Protein AF-A0A8I3ZZ01-F1 (afdb_monomer)

Nearest PDB structures (foldseek):
  4m4p-assembly1_A  TM=9.374E-01  e=3.104E-09  Homo sapiens
  4m4r-assembly3_E  TM=8.886E-01  e=4.569E-09  Homo sapiens
  2djs-assembly1_A  TM=8.851E-01  e=3.104E-09  Homo sapiens
  1x5l-assembly1_A  TM=9.075E-01  e=1.235E-08  Homo sapiens
  7s7k-assembly1_A  TM=9.360E-01  e=1.484E-07  Mus musculus

Organism: Callithrix jacchus (NCBI:txid9483)

InterPro domains:
  IPR003961 Fibronectin type III [PF00041] (7-81)
  IPR003961 Fibronectin type III [PS50853] (1-88)
  IPR003961 Fibronectin type III [SM00060] (2-75)
  IPR003961 Fibronectin type III [cd00063] (8-85)
  IPR013783 Immunoglobulin-like fold [G3DSA:2.60.40.10] (3-86)
  IPR036116 Fibronectin type III superfamily [SSF49265] (7-88)
  IPR050449 Ephrin receptor tyrosine kinases [PTHR46877] (3-144)

Radius of gyration: 40.77 Å; Cα contacts (8 Å, |Δi|>4): 196; chains: 1; bounding box: 45×51×131 Å

pLDDT: mean 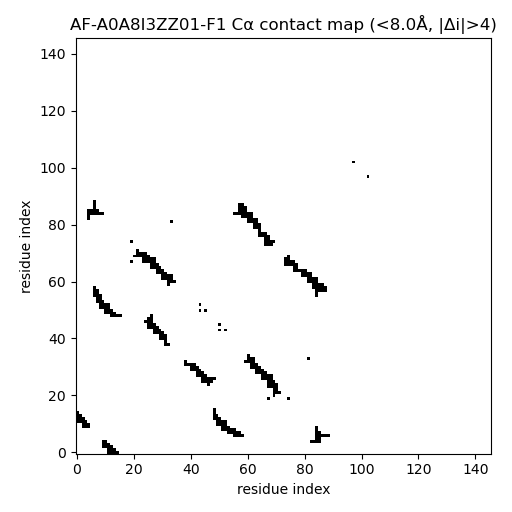82.65, std 16.92, range [45.66, 98.0]

Foldseek 3Di:
DDWDAAQFKIKDADDDDPCLVADFQKKKKWKAFPPDPPGDIDIDMDRHRIDMGGRHHGQTKMWIWMWTQHPVGIDDIDPIDIDHHHHDPDPPPVPPDPDVVVVVVVVVVVVVVVVVCVVVVVVVVVVPVPDDDDDDDDDDDDDDDD

Sequence (146 aa):
MKERVLQRSVELSWQEPEHPNGVITEYEIKYYEKDQRERTYSTVKTKSTSASINNLKPGTVYVFQIRAFTAAGYGNYSPRLDVATLEEATATAVSSEQNPVIIIAVVAVAGTIILVFMVFGFIIGRRHCGYSKADQEGDEELYFHL

Mean predicted aligned error: 15.88 Å

Structure (mmCIF, N/CA/C/O backbone):
data_AF-A0A8I3ZZ01-F1
#
_entry.id   AF-A0A8I3ZZ01-F1
#
loop_
_atom_site.group_PDB
_atom_site.id
_atom_site.type_symbol
_atom_site.label_atom_id
_atom_site.label_alt_id
_atom_site.label_comp_id
_atom_site.label_asym_id
_atom_site.label_entity_id
_atom_site.label_seq_id
_atom_site.pdbx_PDB_ins_code
_atom_site.Cartn_x
_atom_site.Cartn_y
_atom_site.Cartn_z
_atom_site.occupancy
_atom_site.B_iso_or_equiv
_atom_site.auth_seq_id
_atom_site.auth_comp_id
_atom_site.auth_asym_id
_atom_site.auth_atom_id
_atom_site.pdbx_PDB_model_num
ATOM 1 N N . MET A 1 1 ? 0.161 -10.627 -5.768 1.00 83.75 1 MET A N 1
ATOM 2 C CA . MET A 1 1 ? 0.214 -9.481 -4.830 1.00 83.75 1 MET A CA 1
ATOM 3 C C . MET A 1 1 ? -0.079 -10.013 -3.435 1.00 83.75 1 MET A C 1
ATOM 5 O O . MET A 1 1 ? -0.739 -11.043 -3.354 1.00 83.75 1 MET A O 1
ATOM 9 N N . LYS A 1 2 ? 0.460 -9.396 -2.382 1.00 91.00 2 LYS A N 1
ATOM 10 C CA . LYS A 1 2 ? 0.109 -9.694 -0.988 1.00 91.00 2 LYS A CA 1
ATOM 11 C C . LYS A 1 2 ? 0.017 -8.396 -0.198 1.00 91.00 2 LYS A C 1
ATOM 13 O O . LYS A 1 2 ? 0.879 -7.525 -0.344 1.00 91.00 2 LYS A O 1
ATOM 18 N N . GLU A 1 3 ? -0.967 -8.329 0.676 1.00 93.25 3 GLU A N 1
ATOM 19 C CA . GLU A 1 3 ? -1.280 -7.188 1.518 1.00 93.25 3 GLU A CA 1
ATOM 20 C C . GLU A 1 3 ? -1.333 -7.593 2.996 1.00 93.25 3 GLU A C 1
ATOM 22 O O . GLU A 1 3 ? -1.776 -8.686 3.346 1.00 93.25 3 GLU A O 1
ATOM 27 N N . ARG A 1 4 ? -0.877 -6.700 3.877 1.00 96.69 4 ARG A N 1
ATOM 28 C CA . ARG A 1 4 ? -1.095 -6.787 5.323 1.00 96.69 4 ARG A CA 1
ATOM 29 C C . ARG A 1 4 ? -1.827 -5.529 5.767 1.00 96.69 4 ARG A C 1
ATOM 31 O O . ARG A 1 4 ? -1.331 -4.412 5.627 1.00 96.69 4 ARG A O 1
ATOM 38 N N . VAL A 1 5 ? -3.036 -5.739 6.269 1.00 96.50 5 VAL A N 1
ATOM 39 C CA . VAL A 1 5 ? -3.991 -4.686 6.615 1.00 96.50 5 VAL A CA 1
ATOM 40 C C . VAL A 1 5 ? -3.873 -4.342 8.094 1.00 96.50 5 VAL A C 1
ATOM 42 O O . VAL A 1 5 ? -3.832 -5.229 8.946 1.00 96.50 5 VAL A O 1
ATOM 45 N N . LEU A 1 6 ? -3.841 -3.048 8.396 1.00 95.88 6 LEU A N 1
ATOM 46 C CA . LEU A 1 6 ? -3.896 -2.491 9.742 1.00 95.88 6 LEU A CA 1
ATOM 47 C C . LEU A 1 6 ? -5.031 -1.452 9.815 1.00 95.88 6 LEU A C 1
ATOM 49 O O . LEU A 1 6 ? -5.686 -1.133 8.823 1.00 95.88 6 LEU A O 1
ATOM 53 N N . GLN A 1 7 ? -5.280 -0.917 11.009 1.00 95.19 7 GLN A N 1
ATOM 54 C CA . GLN A 1 7 ? -6.339 0.069 11.259 1.00 95.19 7 GLN A CA 1
ATOM 55 C C . GLN A 1 7 ? -6.130 1.390 10.500 1.00 95.19 7 GLN A C 1
ATOM 57 O O . GLN A 1 7 ? -7.084 2.003 10.041 1.00 95.19 7 GLN A O 1
ATOM 62 N N . ARG A 1 8 ? -4.879 1.852 10.369 1.00 96.38 8 ARG A N 1
ATOM 63 C CA . ARG A 1 8 ? -4.547 3.153 9.747 1.00 96.38 8 ARG A CA 1
ATOM 64 C C . ARG A 1 8 ? -3.459 3.053 8.678 1.00 96.38 8 ARG A C 1
ATOM 66 O O . ARG A 1 8 ? -2.898 4.068 8.260 1.00 96.38 8 ARG A O 1
ATOM 73 N N . SER A 1 9 ? -3.145 1.837 8.243 1.00 97.06 9 SER A N 1
ATOM 74 C CA . SER A 1 9 ? -2.129 1.579 7.229 1.00 97.06 9 SER A CA 1
ATOM 75 C C . SER A 1 9 ? -2.354 0.255 6.502 1.00 97.06 9 SER A C 1
ATOM 77 O O . SER A 1 9 ? -3.032 -0.645 6.997 1.00 97.06 9 SER A O 1
ATOM 79 N N . VAL A 1 10 ? -1.788 0.148 5.302 1.00 98.00 10 VAL A N 1
ATOM 80 C CA . VAL A 1 10 ? -1.742 -1.080 4.506 1.00 98.00 10 VAL A CA 1
ATOM 81 C C . VAL A 1 10 ? -0.318 -1.257 3.992 1.00 98.00 10 VAL A C 1
ATOM 83 O O . VAL A 1 10 ? 0.245 -0.372 3.345 1.00 98.00 10 VAL A O 1
ATOM 86 N N . GLU A 1 11 ? 0.269 -2.410 4.279 1.00 97.88 11 GLU A N 1
ATOM 87 C CA . GLU A 1 11 ? 1.544 -2.845 3.717 1.00 97.88 11 GLU A CA 1
ATOM 88 C C . GLU A 1 11 ? 1.266 -3.661 2.454 1.00 97.88 11 GLU A C 1
ATOM 90 O O . GLU A 1 11 ? 0.528 -4.643 2.495 1.00 97.88 11 GLU A O 1
ATOM 95 N N . LEU A 1 12 ? 1.847 -3.258 1.327 1.00 97.50 12 LEU A N 1
ATOM 96 C CA . LEU A 1 12 ? 1.698 -3.919 0.035 1.00 97.50 12 LEU A CA 1
ATOM 97 C C . LEU A 1 12 ? 3.025 -4.527 -0.408 1.00 97.50 12 LEU A C 1
ATOM 99 O O . LEU A 1 12 ? 4.080 -3.911 -0.261 1.00 97.50 12 LEU A O 1
ATOM 103 N N . SER A 1 13 ? 2.952 -5.703 -1.027 1.00 97.12 13 SER A N 1
ATOM 104 C CA . SER A 1 13 ? 4.061 -6.335 -1.741 1.00 97.12 13 SER A CA 1
ATOM 105 C C . SER A 1 13 ? 3.583 -6.967 -3.049 1.00 97.12 13 SER A C 1
ATOM 107 O O . SER A 1 13 ? 2.496 -7.550 -3.142 1.00 97.12 13 SER A O 1
ATOM 109 N N . TRP A 1 14 ? 4.386 -6.829 -4.096 1.00 95.69 14 TRP A N 1
ATOM 110 C CA . TRP A 1 14 ? 4.075 -7.306 -5.441 1.00 95.69 14 TRP A CA 1
ATOM 111 C C . TRP A 1 14 ? 5.280 -8.015 -6.060 1.00 95.69 14 TRP A C 1
ATOM 113 O O . TRP A 1 14 ? 6.363 -8.066 -5.486 1.00 95.69 14 TRP A O 1
ATOM 123 N N . GLN A 1 15 ? 5.060 -8.626 -7.219 1.00 93.88 15 GLN A N 1
ATOM 124 C CA . GLN A 1 15 ? 6.132 -9.159 -8.053 1.00 93.88 15 GLN A CA 1
ATOM 125 C C . GLN A 1 15 ? 6.399 -8.172 -9.187 1.00 93.88 15 GLN A C 1
ATOM 127 O O . GLN A 1 15 ? 5.520 -7.388 -9.557 1.00 93.88 15 GLN A O 1
ATOM 132 N N . GLU A 1 16 ? 7.618 -8.203 -9.712 1.00 91.75 16 GLU A N 1
ATOM 133 C CA . GLU A 1 16 ? 7.973 -7.460 -10.916 1.00 91.75 16 GLU A CA 1
ATOM 134 C C . GLU A 1 16 ? 7.126 -7.954 -12.110 1.00 91.75 16 GLU A C 1
ATOM 136 O O . GLU A 1 16 ? 6.837 -9.153 -12.178 1.00 91.75 16 GLU A O 1
ATOM 141 N N . PRO A 1 17 ? 6.680 -7.078 -13.033 1.00 87.81 17 PRO A N 1
ATOM 142 C CA . PRO A 1 17 ? 5.973 -7.515 -14.233 1.00 87.81 17 PRO A CA 1
ATOM 143 C C . PRO A 1 17 ? 6.849 -8.442 -15.081 1.00 87.81 17 PRO A C 1
ATOM 145 O O . PRO A 1 17 ? 8.006 -8.125 -15.332 1.00 87.81 17 PRO A O 1
ATOM 148 N N . GLU A 1 18 ? 6.281 -9.533 -15.601 1.00 84.69 18 GLU A N 1
ATOM 149 C CA . GLU A 1 18 ? 6.997 -10.481 -16.479 1.00 84.69 18 GLU A CA 1
ATOM 150 C C . GLU A 1 18 ? 7.568 -9.817 -17.743 1.00 84.69 18 GLU A C 1
ATOM 152 O O . GLU A 1 18 ? 8.595 -10.232 -18.270 1.00 84.69 18 GLU A O 1
ATOM 157 N N . HIS A 1 19 ? 6.894 -8.766 -18.220 1.00 84.81 19 HIS A N 1
ATOM 158 C CA . HIS A 1 19 ? 7.242 -8.015 -19.421 1.00 84.81 19 HIS A CA 1
ATOM 159 C C . HIS A 1 19 ? 7.404 -6.526 -19.061 1.00 84.81 19 HIS A C 1
ATOM 161 O O . HIS A 1 19 ? 6.500 -5.725 -19.314 1.00 84.81 19 HIS A O 1
ATOM 167 N N . PRO A 1 20 ? 8.528 -6.128 -18.433 1.00 78.69 20 PRO A N 1
ATOM 168 C CA . PRO A 1 20 ? 8.722 -4.764 -17.942 1.00 78.69 20 PRO A CA 1
ATOM 169 C C . PRO A 1 20 ? 9.010 -3.748 -19.062 1.00 78.69 20 PRO A C 1
ATOM 171 O O . PRO A 1 20 ? 9.015 -2.547 -18.807 1.00 78.69 20 PRO A O 1
ATOM 174 N N . ASN A 1 21 ? 9.233 -4.208 -20.304 1.00 86.00 21 ASN A N 1
ATOM 175 C CA . ASN A 1 21 ? 9.531 -3.394 -21.496 1.00 86.00 21 ASN A CA 1
ATOM 176 C C . ASN A 1 21 ? 10.727 -2.428 -21.332 1.00 86.00 21 ASN A C 1
ATOM 178 O O . ASN A 1 21 ? 10.834 -1.421 -22.029 1.00 86.00 21 ASN A O 1
ATOM 182 N N . GLY A 1 22 ? 11.640 -2.748 -20.415 1.00 89.50 22 GLY A N 1
ATOM 183 C CA . GLY A 1 22 ? 12.804 -1.947 -20.054 1.00 89.50 22 GLY A CA 1
ATOM 184 C C . GLY A 1 22 ? 13.274 -2.284 -18.640 1.00 89.50 22 GLY A C 1
ATOM 185 O O . GLY A 1 22 ? 12.702 -3.146 -17.978 1.00 89.50 22 GLY A O 1
ATOM 186 N N . VAL A 1 23 ? 14.310 -1.592 -18.165 1.00 93.50 23 VAL A N 1
ATOM 187 C CA . VAL A 1 23 ? 14.736 -1.671 -16.759 1.00 93.50 23 VAL A CA 1
ATOM 188 C C . VAL A 1 23 ? 13.811 -0.798 -15.912 1.00 93.50 23 VAL A C 1
ATOM 190 O O . VAL A 1 23 ? 13.647 0.391 -16.204 1.00 93.50 23 VAL A O 1
ATOM 193 N N . ILE A 1 24 ? 13.218 -1.376 -14.866 1.00 95.38 24 ILE A N 1
ATOM 194 C CA . ILE A 1 24 ? 12.382 -0.644 -13.910 1.00 95.38 24 ILE A CA 1
ATOM 195 C C . ILE A 1 24 ? 13.277 0.136 -12.947 1.00 95.38 24 ILE A C 1
ATOM 197 O O . ILE A 1 24 ? 14.228 -0.398 -12.382 1.00 95.38 24 ILE A O 1
ATOM 201 N N . THR A 1 25 ? 12.969 1.418 -12.763 1.00 95.56 25 THR A N 1
ATOM 202 C CA . THR A 1 25 ? 13.732 2.331 -11.896 1.00 95.56 25 THR A CA 1
ATOM 203 C C . THR A 1 25 ? 12.924 2.845 -10.703 1.00 95.56 25 THR A C 1
ATOM 205 O O . THR A 1 25 ? 13.516 3.300 -9.721 1.00 95.56 25 THR A O 1
ATOM 208 N N . GLU A 1 26 ? 11.592 2.760 -10.768 1.00 96.75 26 GLU A N 1
ATOM 209 C CA . GLU A 1 26 ? 10.656 3.154 -9.712 1.00 96.75 26 GLU A CA 1
ATOM 210 C C . GLU A 1 26 ? 9.292 2.457 -9.902 1.00 96.75 26 GLU A C 1
ATOM 212 O O . GLU A 1 26 ? 8.906 2.103 -11.015 1.00 96.75 26 GLU A O 1
ATOM 217 N N . TYR A 1 27 ? 8.539 2.298 -8.816 1.00 97.38 27 TYR A N 1
ATOM 218 C CA . TYR A 1 27 ? 7.122 1.950 -8.791 1.00 97.38 27 TYR A CA 1
ATOM 219 C C . TYR A 1 27 ? 6.309 3.107 -8.200 1.00 97.38 27 TYR A C 1
ATOM 221 O O . TYR A 1 27 ? 6.698 3.698 -7.190 1.00 97.38 27 TYR A O 1
ATOM 229 N N . GLU A 1 28 ? 5.144 3.385 -8.784 1.00 97.69 28 GLU A N 1
ATOM 230 C CA . GLU A 1 28 ? 4.152 4.318 -8.246 1.00 97.69 28 GLU A CA 1
ATOM 231 C C . GLU A 1 28 ? 2.885 3.557 -7.835 1.00 97.69 28 GLU A C 1
ATOM 233 O O . GLU A 1 28 ? 2.284 2.844 -8.641 1.00 97.69 28 GLU A O 1
ATOM 238 N N . ILE A 1 29 ? 2.464 3.747 -6.585 1.00 97.88 29 ILE A N 1
ATOM 239 C CA . ILE A 1 29 ? 1.218 3.243 -6.012 1.00 97.88 29 ILE A CA 1
ATOM 240 C C . ILE A 1 29 ? 0.233 4.406 -5.951 1.00 97.88 29 ILE A C 1
ATOM 242 O O . ILE A 1 29 ? 0.406 5.326 -5.152 1.00 97.88 29 ILE A O 1
ATOM 246 N N . LYS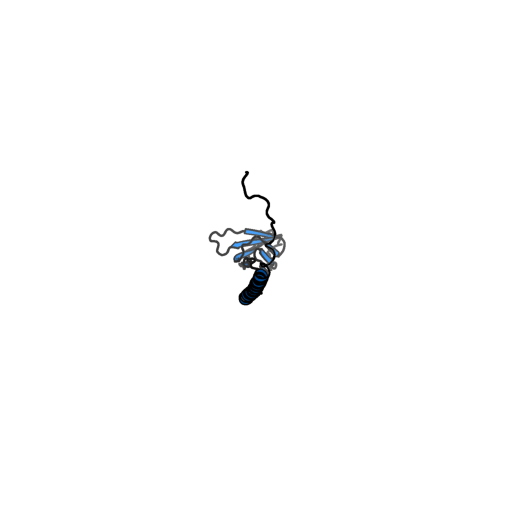 A 1 30 ? -0.817 4.352 -6.766 1.00 97.00 30 LYS A N 1
ATOM 247 C CA . LYS A 1 30 ? -1.974 5.248 -6.706 1.00 97.00 30 LYS A CA 1
ATOM 248 C C . LYS A 1 30 ? -3.029 4.653 -5.775 1.00 97.00 30 LYS A C 1
ATOM 250 O O . LYS A 1 30 ? -3.366 3.479 -5.925 1.00 97.00 30 LYS A O 1
ATOM 255 N N . TYR A 1 31 ? -3.584 5.457 -4.871 1.00 96.62 31 TYR A N 1
ATOM 256 C CA . TYR A 1 31 ? -4.669 5.029 -3.985 1.00 96.62 31 TYR A CA 1
ATOM 257 C C . TYR A 1 31 ? -5.714 6.121 -3.721 1.00 96.62 31 TYR A C 1
ATOM 259 O O . TYR A 1 31 ? -5.412 7.310 -3.815 1.00 96.62 31 TYR A O 1
ATOM 267 N N . TYR A 1 32 ? -6.956 5.715 -3.447 1.00 95.62 32 TYR A N 1
ATOM 268 C CA . TYR A 1 32 ? -8.093 6.600 -3.146 1.00 95.62 32 TYR A CA 1
ATOM 269 C C . TYR A 1 32 ? -9.200 5.849 -2.388 1.00 95.62 32 TYR A C 1
ATOM 271 O O . TYR A 1 32 ? -9.253 4.620 -2.429 1.00 95.62 32 TYR A O 1
ATOM 279 N N . GLU A 1 33 ? -10.084 6.576 -1.704 1.00 95.75 33 GLU A N 1
ATOM 280 C CA . GLU A 1 33 ? -11.257 6.011 -1.017 1.00 95.75 33 GLU A CA 1
ATOM 281 C C . GLU A 1 33 ? -12.328 5.599 -2.036 1.00 95.75 33 GLU A C 1
ATOM 283 O O . GLU A 1 33 ? -12.681 6.374 -2.927 1.00 95.75 33 GLU A O 1
ATOM 288 N N . LYS A 1 34 ? -12.850 4.373 -1.924 1.00 93.6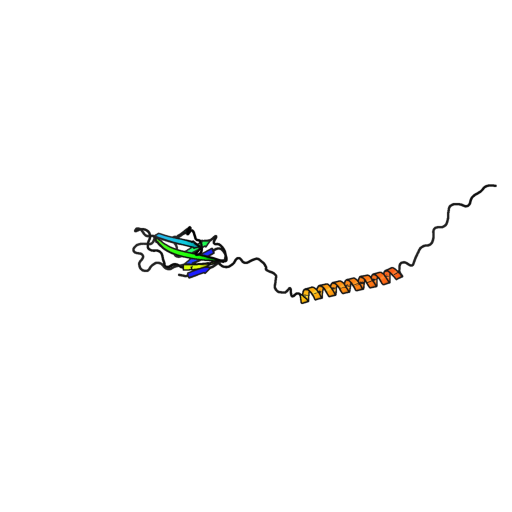9 34 LYS A N 1
ATOM 289 C CA . LYS A 1 34 ? -13.757 3.774 -2.918 1.00 93.69 34 LYS A CA 1
ATOM 290 C C . LYS A 1 34 ? -15.072 4.542 -3.070 1.00 93.69 34 LYS A C 1
ATOM 292 O O . LYS A 1 34 ? -15.530 4.747 -4.194 1.00 93.69 34 LYS A O 1
ATOM 297 N N . ASP A 1 35 ? -15.635 4.989 -1.950 1.00 89.00 35 ASP A N 1
ATOM 298 C CA . ASP A 1 35 ? -16.954 5.630 -1.880 1.00 89.00 35 ASP A CA 1
ATOM 299 C C . ASP A 1 35 ? -16.891 7.168 -1.958 1.00 89.00 35 ASP A C 1
ATOM 301 O O . ASP A 1 35 ? -17.915 7.857 -1.907 1.00 89.00 35 ASP A O 1
ATOM 305 N N . GLN A 1 36 ? -15.693 7.740 -2.122 1.00 86.12 36 GL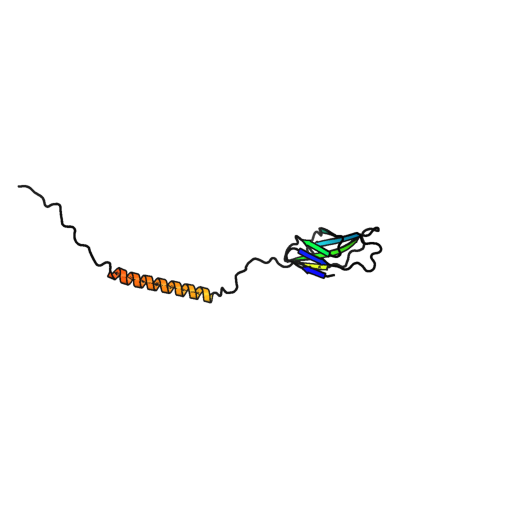N A N 1
ATOM 306 C CA . GLN A 1 36 ? -15.514 9.183 -2.233 1.00 86.12 36 GLN A CA 1
ATOM 307 C C . GLN A 1 36 ? -15.984 9.679 -3.611 1.00 86.12 36 GLN A C 1
ATOM 309 O O . GLN A 1 36 ? -15.412 9.345 -4.652 1.00 86.12 36 GLN A O 1
ATOM 314 N N . ARG A 1 37 ? -17.041 10.506 -3.619 1.0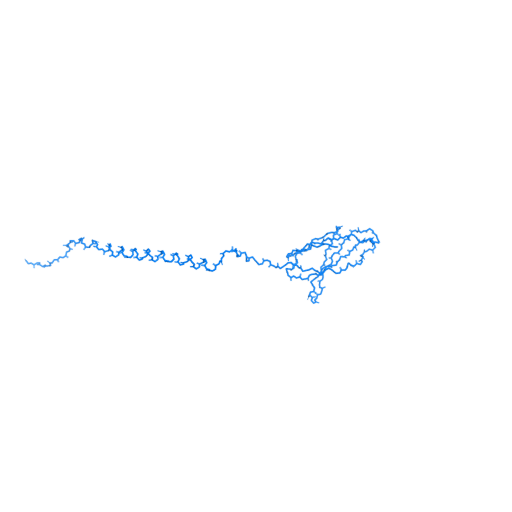0 71.69 37 ARG A N 1
ATOM 315 C CA . ARG A 1 37 ? -17.635 11.076 -4.848 1.00 71.69 37 ARG A CA 1
ATOM 316 C C . ARG A 1 37 ? -16.622 11.858 -5.687 1.00 71.69 37 ARG A C 1
ATOM 318 O O . ARG A 1 37 ? -16.629 11.756 -6.911 1.00 71.69 37 ARG A O 1
ATOM 325 N N . GLU A 1 38 ? -15.756 12.615 -5.025 1.00 76.50 38 GLU A N 1
ATOM 326 C CA . GLU A 1 38 ? -14.647 13.339 -5.636 1.00 76.50 38 GLU A CA 1
ATOM 327 C C . GLU A 1 38 ? -13.373 12.498 -5.491 1.00 76.50 38 GLU A C 1
ATOM 329 O O . GLU A 1 38 ? -12.815 12.388 -4.401 1.00 76.50 38 GLU A O 1
ATOM 334 N N . ARG A 1 39 ? -12.934 11.846 -6.578 1.00 72.62 39 ARG A N 1
ATOM 335 C CA . ARG A 1 39 ? -11.791 10.910 -6.563 1.00 72.62 39 ARG A CA 1
ATOM 336 C C . ARG A 1 39 ? -10.444 11.631 -6.549 1.00 72.62 39 ARG A C 1
ATOM 338 O O . ARG A 1 39 ? -9.633 11.476 -7.468 1.00 72.62 39 ARG A O 1
ATOM 345 N N . THR A 1 40 ? -10.197 12.385 -5.488 1.00 87.69 40 THR A N 1
ATOM 346 C CA . THR A 1 40 ? -8.854 12.837 -5.133 1.00 87.69 40 THR A CA 1
ATOM 347 C C . THR A 1 40 ? -8.017 11.606 -4.811 1.00 87.69 40 THR A C 1
ATOM 349 O O . THR A 1 40 ? -8.345 10.833 -3.914 1.00 87.69 40 THR A O 1
ATOM 352 N N . TYR A 1 41 ? -6.957 11.388 -5.584 1.00 92.44 41 TYR A N 1
ATOM 353 C CA . TYR A 1 41 ? -6.053 10.263 -5.391 1.00 92.44 41 TYR A CA 1
ATOM 354 C C . TYR A 1 41 ? -4.725 10.731 -4.812 1.00 92.44 41 TYR A C 1
ATOM 35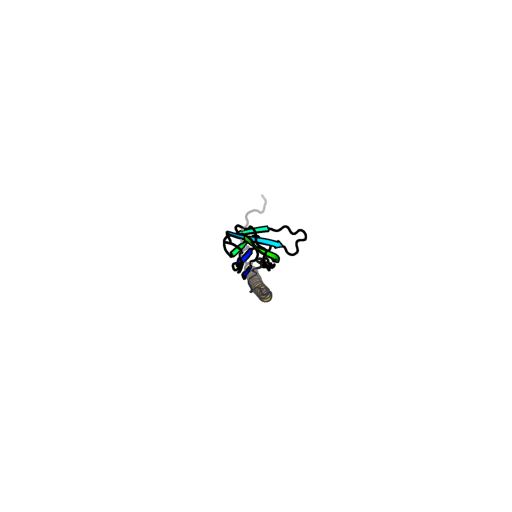6 O O . TYR A 1 41 ? -4.228 11.809 -5.136 1.00 92.44 41 TYR A O 1
ATOM 364 N N . SER A 1 42 ? -4.127 9.863 -4.011 1.00 95.69 42 SER A N 1
ATOM 365 C CA . SER A 1 42 ? -2.786 10.019 -3.466 1.00 95.69 42 SER A CA 1
ATOM 366 C C . SER A 1 42 ? -1.824 9.062 -4.168 1.00 95.69 42 SER A C 1
ATOM 368 O O . SER A 1 42 ? -2.234 8.036 -4.719 1.00 95.69 42 SER A O 1
ATOM 370 N N . THR A 1 43 ? -0.531 9.389 -4.155 1.00 96.75 43 THR A N 1
ATOM 371 C CA . THR A 1 43 ? 0.524 8.566 -4.769 1.00 96.75 43 THR A CA 1
ATOM 372 C C . THR A 1 43 ? 1.696 8.350 -3.821 1.00 96.75 43 THR A C 1
ATOM 374 O O . THR A 1 43 ? 2.202 9.313 -3.249 1.00 96.75 43 THR A O 1
ATOM 377 N N . VAL A 1 44 ? 2.175 7.111 -3.715 1.00 97.69 44 VAL A N 1
ATOM 378 C CA . VAL A 1 44 ? 3.451 6.755 -3.069 1.00 97.69 44 VAL A CA 1
ATOM 379 C C . VAL A 1 44 ? 4.415 6.248 -4.137 1.00 97.69 44 VAL A C 1
ATOM 381 O O . VAL A 1 44 ? 4.011 5.502 -5.025 1.00 97.69 44 VAL A O 1
ATOM 384 N N . LYS A 1 45 ? 5.688 6.640 -4.050 1.00 97.50 45 LYS A N 1
ATOM 385 C CA . LYS A 1 45 ? 6.769 6.182 -4.933 1.00 97.50 45 LYS A CA 1
ATOM 386 C C . LYS A 1 45 ? 7.773 5.349 -4.143 1.00 97.50 45 LYS A C 1
ATOM 388 O O . LYS A 1 45 ? 8.063 5.667 -2.992 1.00 97.50 45 LYS A O 1
ATOM 393 N N . THR A 1 46 ? 8.294 4.286 -4.744 1.00 97.81 46 THR A N 1
ATOM 394 C CA . THR A 1 46 ? 9.296 3.400 -4.129 1.00 97.81 46 THR A CA 1
ATOM 395 C C . THR A 1 46 ? 10.154 2.733 -5.200 1.00 97.81 46 THR A C 1
ATOM 397 O O . THR A 1 46 ? 9.705 2.538 -6.324 1.00 97.81 46 THR A O 1
ATOM 400 N N . LYS A 1 47 ? 11.388 2.351 -4.862 1.00 96.56 47 LYS A N 1
ATOM 401 C CA . LYS A 1 47 ? 12.241 1.519 -5.732 1.00 96.56 47 LYS A CA 1
ATOM 402 C C . LYS A 1 47 ? 12.118 0.022 -5.430 1.00 96.56 47 LYS A C 1
ATOM 404 O O . LYS A 1 47 ? 12.570 -0.797 -6.220 1.00 96.56 47 LYS A O 1
ATOM 409 N N . SER A 1 48 ? 11.504 -0.328 -4.303 1.00 96.69 48 SER A N 1
ATOM 410 C CA . SER A 1 48 ? 11.288 -1.711 -3.874 1.00 96.69 48 SER A CA 1
ATOM 411 C C . SER A 1 48 ? 9.960 -2.249 -4.403 1.00 96.69 48 SER A C 1
ATOM 413 O O . SER A 1 48 ? 9.018 -1.492 -4.617 1.00 96.69 48 SER A O 1
ATOM 415 N N . THR A 1 49 ? 9.822 -3.571 -4.488 1.00 96.62 49 THR A N 1
ATOM 416 C CA . THR A 1 49 ? 8.547 -4.263 -4.767 1.00 96.62 49 THR A CA 1
ATOM 417 C C . THR A 1 49 ? 7.609 -4.331 -3.546 1.00 96.62 49 THR A C 1
ATOM 419 O O . THR A 1 49 ? 6.785 -5.239 -3.410 1.00 96.62 49 THR A O 1
ATOM 422 N N . SER A 1 50 ? 7.742 -3.365 -2.634 1.00 97.19 50 SER A N 1
ATOM 423 C CA . SER A 1 50 ? 6.955 -3.235 -1.410 1.00 97.19 50 SER A CA 1
ATOM 424 C C . SER A 1 50 ? 6.824 -1.776 -0.968 1.00 97.19 50 SER A C 1
ATOM 426 O O . SER A 1 50 ? 7.752 -0.980 -1.149 1.00 97.19 50 SER A O 1
ATOM 428 N N . ALA A 1 51 ? 5.704 -1.436 -0.330 1.00 97.44 51 ALA A N 1
ATOM 429 C CA . ALA A 1 51 ? 5.444 -0.120 0.255 1.00 97.44 51 ALA A CA 1
ATOM 430 C C . ALA A 1 51 ? 4.521 -0.221 1.481 1.00 97.44 51 ALA A C 1
ATOM 432 O O . ALA A 1 51 ? 3.658 -1.092 1.539 1.00 97.44 51 ALA A O 1
ATOM 433 N N . SER A 1 52 ? 4.666 0.707 2.429 1.00 97.56 52 SER A N 1
ATOM 434 C CA . SER A 1 52 ? 3.728 0.903 3.541 1.00 97.56 52 SER A CA 1
ATOM 435 C C . SER A 1 52 ? 2.972 2.211 3.320 1.00 97.56 52 SER A C 1
ATOM 437 O O . SER A 1 52 ? 3.578 3.284 3.271 1.00 97.56 52 SER A O 1
ATOM 439 N N . ILE A 1 53 ? 1.654 2.124 3.141 1.00 97.88 53 ILE A N 1
ATOM 440 C CA . ILE A 1 53 ? 0.772 3.274 2.961 1.00 97.88 53 ILE A CA 1
ATOM 441 C C . ILE A 1 53 ? 0.146 3.562 4.321 1.00 97.88 53 ILE A C 1
ATOM 443 O O . ILE A 1 53 ? -0.540 2.710 4.876 1.00 97.88 53 ILE A O 1
ATOM 447 N N . ASN A 1 54 ? 0.410 4.748 4.863 1.00 96.88 54 ASN A N 1
ATOM 448 C CA . ASN A 1 54 ? 0.045 5.140 6.223 1.00 96.88 54 ASN A CA 1
ATOM 449 C C . ASN A 1 54 ? -1.002 6.261 6.225 1.00 96.88 54 ASN A C 1
ATOM 451 O O . ASN A 1 54 ? -1.342 6.808 5.177 1.00 96.88 54 ASN A O 1
ATOM 455 N N . ASN A 1 55 ? -1.488 6.610 7.416 1.00 95.69 55 ASN A N 1
ATOM 456 C CA . ASN A 1 55 ? -2.466 7.674 7.667 1.00 95.69 55 ASN A CA 1
ATOM 457 C C . ASN A 1 55 ? -3.823 7.452 6.968 1.00 95.69 55 ASN A C 1
ATOM 459 O O . ASN A 1 55 ? -4.551 8.404 6.692 1.00 95.69 55 ASN A O 1
ATOM 463 N N . LEU A 1 56 ? -4.178 6.190 6.722 1.00 95.88 56 LEU A N 1
ATOM 464 C CA . LEU A 1 56 ? -5.490 5.799 6.218 1.00 95.88 56 LEU A CA 1
ATOM 465 C C . LEU A 1 56 ? -6.557 5.956 7.314 1.00 95.88 56 LEU A C 1
ATOM 467 O O . LEU A 1 56 ? -6.259 5.914 8.516 1.00 95.88 56 LEU A O 1
ATOM 471 N N . LYS A 1 57 ? -7.815 6.130 6.904 1.00 95.12 57 LYS A N 1
ATOM 472 C CA . LYS A 1 57 ? -8.966 6.072 7.812 1.00 95.12 57 LYS A CA 1
ATOM 473 C C . LYS A 1 57 ? -9.236 4.613 8.220 1.00 95.12 57 LYS A C 1
ATOM 475 O O . LYS A 1 57 ? -9.135 3.749 7.349 1.00 95.12 57 LYS A O 1
ATOM 480 N N . PRO A 1 58 ? -9.599 4.329 9.483 1.00 96.06 58 PRO A N 1
ATOM 481 C CA . PRO A 1 58 ? -10.152 3.035 9.898 1.00 96.06 58 PRO A CA 1
ATOM 482 C C . PRO A 1 58 ? -11.470 2.713 9.187 1.00 96.06 58 PRO A C 1
ATOM 484 O O . PRO A 1 58 ? -12.135 3.628 8.695 1.00 96.06 58 PRO A O 1
ATOM 487 N N . GLY A 1 59 ? -11.836 1.429 9.127 1.00 94.94 59 GLY 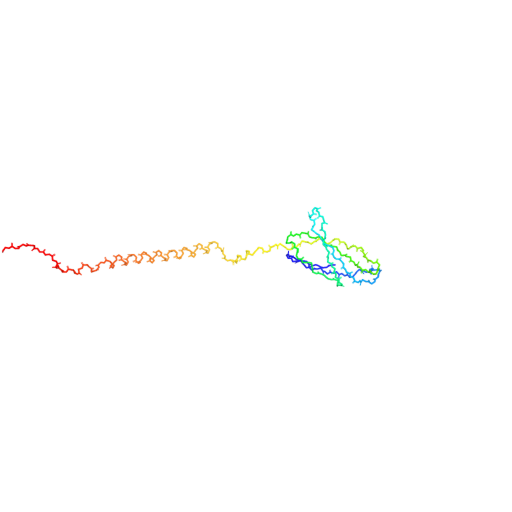A N 1
ATOM 488 C CA . GLY A 1 59 ? -13.135 0.963 8.611 1.00 94.94 59 GLY A CA 1
ATOM 489 C C . GLY A 1 59 ? -13.477 1.428 7.188 1.00 94.94 59 GLY A C 1
ATOM 490 O O . GLY A 1 59 ? -14.643 1.580 6.834 1.00 94.94 59 GLY A O 1
ATOM 491 N N . THR A 1 60 ? -12.467 1.741 6.370 1.00 95.56 60 THR A N 1
ATOM 492 C CA . THR A 1 60 ? -12.635 2.448 5.092 1.00 95.56 60 THR A CA 1
ATOM 493 C C . THR A 1 60 ? -12.071 1.619 3.945 1.00 95.56 60 THR A C 1
ATOM 495 O O . THR A 1 60 ? -10.943 1.126 4.010 1.00 95.56 60 THR A O 1
ATOM 498 N N . VAL A 1 61 ? -12.840 1.484 2.860 1.00 96.62 61 VAL A N 1
ATOM 499 C CA . VAL A 1 61 ? -12.394 0.770 1.657 1.00 96.62 61 VAL A CA 1
ATOM 500 C C . VAL A 1 61 ? -11.563 1.695 0.770 1.00 96.62 61 VAL A C 1
ATOM 502 O O . VAL A 1 61 ? -12.060 2.686 0.234 1.00 96.62 61 VAL A O 1
ATOM 505 N N . TYR A 1 62 ? -10.299 1.336 0.573 1.00 96.56 62 TYR A N 1
ATOM 506 C CA . TYR A 1 62 ? -9.372 1.990 -0.342 1.00 96.56 62 TYR A CA 1
ATOM 507 C C . TYR A 1 62 ? -9.158 1.140 -1.595 1.00 96.56 62 TYR A C 1
ATOM 509 O O . TYR A 1 62 ? -9.110 -0.086 -1.532 1.00 96.56 62 TYR A O 1
ATOM 517 N N . VAL A 1 63 ? -8.989 1.799 -2.739 1.00 96.19 63 VAL A N 1
ATOM 518 C CA . VAL A 1 63 ? -8.615 1.171 -4.010 1.00 96.19 63 VAL A CA 1
ATOM 519 C C . VAL A 1 63 ? -7.153 1.479 -4.295 1.00 96.19 63 VAL A C 1
ATOM 521 O O . VAL A 1 63 ? -6.784 2.650 -4.365 1.00 96.19 63 VAL A O 1
ATOM 524 N N . PHE A 1 64 ? -6.337 0.452 -4.518 1.00 97.19 64 PHE A N 1
ATOM 525 C CA . PHE A 1 64 ? -4.917 0.559 -4.853 1.00 97.19 64 PHE A CA 1
ATOM 526 C C . PHE A 1 64 ? -4.652 0.121 -6.297 1.00 97.19 64 PHE A C 1
ATOM 528 O O . PHE A 1 64 ? -5.228 -0.853 -6.787 1.00 97.19 64 PHE A O 1
ATOM 535 N N . GLN A 1 65 ? -3.755 0.831 -6.983 1.00 96.44 65 GLN A N 1
ATOM 536 C CA . GLN A 1 65 ? -3.236 0.471 -8.303 1.00 96.44 65 GLN A CA 1
ATOM 537 C C . GLN A 1 65 ? -1.742 0.786 -8.381 1.00 96.44 65 GLN A C 1
ATOM 539 O O . GLN A 1 65 ? -1.320 1.869 -7.982 1.00 96.44 65 GLN A O 1
ATOM 544 N N . ILE A 1 66 ? -0.944 -0.132 -8.923 1.00 96.56 66 ILE A N 1
ATOM 545 C CA . ILE A 1 66 ? 0.519 -0.005 -8.996 1.00 96.56 66 ILE A CA 1
ATOM 546 C C . ILE A 1 66 ? 0.954 0.049 -10.457 1.00 96.56 66 ILE A C 1
ATOM 548 O O . ILE A 1 66 ? 0.446 -0.714 -11.273 1.00 96.56 66 ILE A O 1
ATOM 552 N N . ARG A 1 67 ? 1.899 0.925 -10.799 1.00 95.56 67 ARG A N 1
ATOM 553 C CA . ARG A 1 67 ? 2.568 0.936 -12.108 1.00 95.56 67 ARG A CA 1
ATOM 554 C C . ARG A 1 67 ? 4.079 1.021 -11.951 1.00 95.56 67 ARG A C 1
ATOM 556 O O . ARG A 1 67 ? 4.572 1.684 -11.041 1.00 95.56 67 ARG A O 1
ATOM 563 N N . ALA A 1 68 ? 4.801 0.367 -12.851 1.00 96.38 68 ALA A N 1
ATOM 564 C CA . ALA A 1 68 ? 6.246 0.513 -12.968 1.00 96.38 68 ALA A CA 1
ATOM 565 C C . ALA A 1 68 ? 6.606 1.758 -13.798 1.00 96.38 68 ALA A C 1
ATOM 567 O O . ALA A 1 68 ? 5.843 2.181 -14.671 1.00 96.38 68 ALA A O 1
ATOM 568 N N . PHE A 1 69 ? 7.782 2.320 -13.543 1.00 95.50 69 PHE A N 1
ATOM 569 C CA . PHE A 1 69 ? 8.404 3.384 -14.320 1.00 95.50 69 PHE A CA 1
ATOM 570 C C . PHE A 1 69 ? 9.756 2.898 -14.855 1.00 95.50 69 PHE A C 1
ATOM 572 O O . PHE A 1 69 ? 10.549 2.292 -14.132 1.00 95.50 69 PHE A O 1
ATOM 579 N N . THR A 1 70 ? 10.001 3.160 -16.135 1.00 94.94 70 THR A N 1
ATOM 580 C CA . THR A 1 70 ? 11.207 2.772 -16.879 1.00 94.94 70 THR A CA 1
ATOM 581 C C . THR A 1 70 ? 11.768 3.988 -17.621 1.00 94.94 70 THR A C 1
ATOM 583 O O . THR A 1 70 ? 11.174 5.066 -17.605 1.00 94.94 70 THR A O 1
ATOM 586 N N . ALA A 1 71 ? 12.873 3.821 -18.352 1.00 93.69 71 ALA A N 1
ATOM 587 C CA . ALA A 1 71 ? 13.377 4.855 -19.263 1.00 93.69 71 ALA A CA 1
ATOM 588 C C . ALA A 1 71 ? 12.368 5.269 -20.363 1.00 93.69 71 ALA A C 1
ATOM 590 O O . ALA A 1 71 ? 12.449 6.387 -20.864 1.00 93.69 71 ALA A O 1
ATOM 591 N N . ALA A 1 72 ? 11.401 4.409 -20.711 1.00 92.62 72 ALA A N 1
ATOM 592 C CA . ALA A 1 72 ? 10.310 4.728 -21.639 1.00 92.62 72 ALA A CA 1
ATOM 593 C C . ALA A 1 72 ? 9.124 5.459 -20.967 1.00 92.62 72 ALA A C 1
ATOM 595 O O . ALA A 1 72 ? 8.157 5.817 -21.636 1.00 92.62 72 ALA A O 1
ATOM 596 N N . GLY A 1 73 ? 9.185 5.685 -19.650 1.00 93.62 73 GLY A N 1
ATOM 597 C CA . GLY A 1 73 ? 8.133 6.312 -18.853 1.00 93.62 73 GLY A CA 1
ATOM 598 C C . GLY A 1 73 ? 7.322 5.316 -18.020 1.00 93.62 73 GLY A C 1
ATOM 599 O O . GLY A 1 73 ? 7.787 4.228 -17.671 1.00 93.62 73 GLY A O 1
ATOM 600 N N . TYR A 1 74 ? 6.10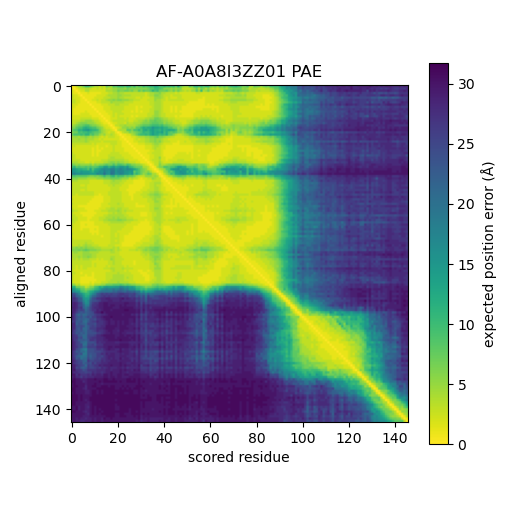1 5.716 -17.662 1.00 93.81 74 TYR A N 1
ATOM 601 C CA . TYR A 1 74 ? 5.181 4.896 -16.873 1.00 93.81 74 TYR A CA 1
ATOM 602 C C . TYR A 1 74 ? 4.535 3.793 -17.715 1.00 93.81 74 TYR A C 1
ATOM 604 O O . TYR A 1 74 ? 3.944 4.070 -18.757 1.00 93.81 74 TYR A O 1
ATOM 612 N N . GLY A 1 75 ? 4.561 2.565 -17.201 1.00 92.31 75 GLY A N 1
ATOM 613 C CA . GLY A 1 75 ? 3.743 1.470 -17.708 1.00 92.31 75 GLY A CA 1
ATOM 614 C C . GLY A 1 75 ? 2.268 1.589 -17.308 1.00 92.31 75 GLY A C 1
ATOM 615 O O . GLY A 1 75 ? 1.844 2.510 -16.601 1.00 92.31 75 GLY A O 1
ATOM 616 N N . ASN A 1 76 ? 1.483 0.603 -17.743 1.00 93.38 76 ASN A N 1
ATOM 617 C CA . ASN A 1 76 ? 0.081 0.470 -17.356 1.00 93.38 76 ASN A CA 1
ATOM 618 C C . ASN A 1 76 ? -0.065 0.225 -15.846 1.00 93.38 76 ASN A C 1
ATOM 620 O O . ASN A 1 76 ? 0.787 -0.404 -15.215 1.00 93.38 76 ASN A O 1
ATOM 624 N N . TYR A 1 77 ? -1.177 0.690 -15.276 1.00 94.25 77 TYR A N 1
ATOM 625 C CA . TYR A 1 77 ? -1.564 0.321 -13.917 1.00 94.25 77 TYR A CA 1
ATOM 626 C C . TYR A 1 77 ? -1.977 -1.152 -13.839 1.00 94.25 77 TYR A C 1
ATOM 628 O O . TYR A 1 77 ? -2.611 -1.687 -14.750 1.00 94.25 77 TYR A O 1
ATOM 636 N N . SER A 1 78 ? -1.690 -1.768 -12.695 1.00 94.62 78 SER A N 1
ATOM 637 C CA . SER A 1 78 ? -2.235 -3.053 -12.281 1.00 94.62 78 SER A CA 1
ATOM 638 C C . SER A 1 78 ? -3.773 -3.041 -12.266 1.00 94.62 78 SER A C 1
ATOM 640 O O . SER A 1 78 ? -4.398 -1.970 -12.160 1.00 94.62 78 SER A O 1
ATOM 642 N N . PRO A 1 79 ? -4.402 -4.233 -12.248 1.00 94.50 79 PRO A N 1
ATOM 643 C CA . PRO A 1 79 ? -5.760 -4.382 -11.744 1.00 94.50 79 PRO A CA 1
ATOM 644 C C . PRO A 1 79 ? -5.934 -3.666 -10.396 1.00 94.50 79 PRO A C 1
ATOM 646 O O . PRO A 1 79 ? -4.977 -3.505 -9.630 1.00 94.50 79 PRO A O 1
ATOM 649 N N . ARG A 1 80 ? -7.162 -3.219 -10.128 1.00 94.62 80 ARG A N 1
ATOM 650 C CA . ARG A 1 80 ? -7.528 -2.601 -8.850 1.00 94.62 80 ARG A CA 1
ATOM 651 C C . ARG A 1 80 ? -7.494 -3.648 -7.744 1.00 94.62 80 ARG A C 1
ATOM 653 O O . ARG A 1 80 ? -8.075 -4.717 -7.909 1.00 94.62 80 ARG A O 1
ATOM 660 N N . LEU A 1 81 ? -6.849 -3.307 -6.635 1.00 95.62 81 LEU A N 1
ATOM 661 C CA . LEU A 1 81 ? -6.958 -4.032 -5.378 1.00 95.62 81 LEU A CA 1
ATOM 662 C C . LEU A 1 81 ? -7.804 -3.194 -4.416 1.00 95.62 81 LEU A C 1
ATOM 664 O O . LEU A 1 81 ? -7.385 -2.108 -4.018 1.00 95.62 81 LEU A O 1
ATOM 668 N N . ASP A 1 82 ? -8.974 -3.702 -4.048 1.00 96.50 82 ASP A N 1
ATOM 669 C CA . ASP A 1 82 ? -9.843 -3.085 -3.048 1.00 96.50 82 ASP A CA 1
ATOM 670 C C . ASP A 1 82 ? -9.489 -3.663 -1.667 1.00 96.50 82 ASP A C 1
ATOM 672 O O . ASP A 1 82 ? -9.534 -4.877 -1.477 1.00 96.50 82 ASP A O 1
ATOM 676 N N . VAL A 1 83 ? -9.143 -2.807 -0.703 1.00 96.62 83 VAL A N 1
ATOM 677 C CA . VAL A 1 83 ? -8.739 -3.197 0.657 1.00 96.62 83 VAL A CA 1
ATOM 678 C C . VAL A 1 83 ? -9.518 -2.368 1.673 1.00 96.62 83 VAL A C 1
ATOM 680 O O . VAL A 1 83 ? -9.441 -1.141 1.657 1.00 96.62 83 VAL A O 1
ATOM 683 N N . ALA A 1 84 ? -10.243 -3.027 2.575 1.00 97.06 84 ALA A N 1
ATOM 684 C CA . ALA A 1 84 ? -10.818 -2.385 3.755 1.00 97.06 84 ALA A CA 1
ATOM 685 C C . ALA A 1 84 ? -9.761 -2.317 4.864 1.00 97.06 84 ALA A C 1
ATOM 687 O O . ALA A 1 84 ? -9.164 -3.341 5.185 1.00 97.06 84 ALA A O 1
ATOM 688 N N . THR A 1 85 ? -9.518 -1.140 5.441 1.00 97.00 85 THR A N 1
ATOM 689 C CA . THR A 1 85 ? -8.726 -1.004 6.675 1.00 97.00 85 THR A CA 1
ATOM 690 C C . THR A 1 85 ? -9.464 -1.609 7.869 1.00 97.00 85 THR A C 1
ATOM 692 O O . THR A 1 85 ? -10.688 -1.733 7.854 1.00 97.00 85 THR A O 1
ATOM 695 N N . LEU A 1 86 ? -8.730 -1.987 8.922 1.00 95.94 86 LEU A N 1
ATOM 696 C CA . LEU A 1 86 ? -9.374 -2.486 10.144 1.00 95.94 86 LEU A CA 1
ATOM 697 C C . LEU A 1 86 ? -10.170 -1.365 10.831 1.00 95.94 86 LEU A C 1
ATOM 699 O O . LEU A 1 86 ? -9.813 -0.188 10.736 1.00 95.94 86 LEU A O 1
ATOM 703 N N . GLU A 1 87 ? -11.230 -1.740 11.542 1.00 93.50 87 GLU A N 1
ATOM 704 C CA . GLU A 1 87 ? -12.022 -0.815 12.355 1.00 93.50 87 GLU A CA 1
ATOM 705 C C . GLU A 1 87 ? -11.194 -0.156 13.464 1.00 93.50 87 GLU A C 1
ATOM 707 O O . GLU A 1 87 ? -10.191 -0.703 13.932 1.00 93.50 87 GLU A O 1
ATOM 712 N N . GLU A 1 88 ? -11.624 1.029 13.904 1.00 87.31 88 GLU A N 1
ATOM 713 C CA . GLU A 1 88 ? -10.994 1.705 15.037 1.00 87.31 88 GLU A CA 1
ATOM 714 C C . GLU A 1 88 ? -11.254 0.894 16.311 1.00 87.31 88 GLU A C 1
ATOM 716 O O . GLU A 1 88 ? -12.395 0.760 16.755 1.00 87.31 88 GLU A O 1
ATOM 721 N N . ALA A 1 89 ? -10.195 0.345 16.910 1.00 76.69 89 ALA A N 1
ATOM 722 C CA . ALA A 1 89 ? -10.296 -0.352 18.183 1.00 76.69 89 ALA A CA 1
ATOM 723 C C . ALA A 1 89 ? -10.608 0.656 19.300 1.00 76.69 89 ALA A C 1
ATOM 725 O O . ALA A 1 89 ? -9.708 1.164 19.973 1.00 76.69 89 ALA A O 1
ATOM 726 N N . THR A 1 90 ? -11.895 0.950 19.507 1.00 67.81 90 THR A N 1
ATOM 727 C CA . THR A 1 90 ? -12.371 1.655 20.700 1.00 67.81 90 THR A CA 1
ATOM 728 C C . THR A 1 90 ? -11.817 0.942 21.924 1.00 67.81 90 THR A C 1
ATOM 730 O O . THR A 1 90 ? -12.070 -0.247 22.120 1.00 67.81 90 THR A O 1
ATOM 733 N N . ALA A 1 91 ? -11.070 1.665 22.760 1.00 58.28 91 ALA A N 1
ATOM 734 C CA . ALA A 1 91 ? -10.406 1.120 23.941 1.00 58.28 91 ALA A CA 1
ATOM 735 C C . ALA A 1 91 ? -11.380 0.825 25.101 1.00 58.28 91 ALA A C 1
ATOM 737 O O . ALA A 1 91 ? -11.070 1.056 26.268 1.00 58.28 91 ALA A O 1
ATOM 738 N N . THR A 1 92 ? -12.545 0.248 24.804 1.00 48.78 92 THR A N 1
ATOM 739 C CA . THR A 1 92 ? -13.350 -0.518 25.759 1.00 48.78 92 THR A CA 1
ATOM 740 C C . THR A 1 92 ? -12.696 -1.873 26.006 1.00 48.78 92 THR A C 1
ATOM 742 O O . THR A 1 92 ? -13.286 -2.929 25.789 1.00 48.78 92 THR A O 1
ATOM 745 N N . ALA A 1 93 ? -11.476 -1.833 26.543 1.00 54.53 93 ALA A N 1
ATOM 746 C CA . ALA A 1 93 ? -10.913 -2.919 27.329 1.00 54.53 93 ALA A CA 1
ATOM 747 C C . ALA A 1 93 ? -11.630 -2.972 28.692 1.00 54.53 93 ALA A C 1
ATOM 749 O O . ALA A 1 93 ? -11.012 -2.854 29.749 1.00 54.53 93 ALA A O 1
ATOM 750 N N . VAL A 1 94 ? -12.960 -3.128 28.666 1.00 54.22 94 VAL A N 1
ATOM 751 C CA . VAL A 1 94 ? -13.709 -3.593 29.832 1.00 54.22 94 VAL A CA 1
ATOM 752 C C . VAL A 1 94 ? -13.317 -5.052 29.985 1.00 54.22 94 VAL A C 1
ATOM 754 O O . VAL A 1 94 ? -13.800 -5.919 29.257 1.00 54.22 94 VAL A O 1
ATOM 757 N N . SER A 1 95 ? -12.344 -5.293 30.861 1.00 53.06 95 SER A N 1
ATOM 758 C CA . SER A 1 95 ? -11.848 -6.626 31.179 1.00 53.06 95 SER A CA 1
ATOM 759 C C . SER A 1 95 ? -13.029 -7.546 31.473 1.00 53.06 95 SER A C 1
ATOM 761 O O . SER A 1 95 ? -13.813 -7.283 32.391 1.00 53.06 95 SER A O 1
ATOM 763 N N . SER A 1 96 ? -13.143 -8.618 30.690 1.00 58.75 96 SER A N 1
ATOM 764 C CA . SER A 1 96 ? -14.037 -9.737 30.968 1.00 58.75 96 SER A CA 1
ATOM 765 C C . SER A 1 96 ? -13.856 -10.163 32.422 1.00 58.75 96 SER A C 1
ATOM 767 O O . SER A 1 96 ? -12.732 -10.510 32.767 1.00 58.75 96 SER A O 1
ATOM 769 N N . GLU A 1 97 ? -14.932 -10.051 33.218 1.00 58.28 97 GLU A N 1
ATOM 770 C CA . GLU A 1 97 ? -15.180 -10.571 34.590 1.00 58.28 97 GLU A CA 1
ATOM 771 C C . GLU A 1 97 ? -16.234 -9.705 35.338 1.00 58.28 97 GLU A C 1
ATOM 773 O O . GLU A 1 97 ? -16.764 -10.124 36.365 1.00 58.28 97 GLU A O 1
ATOM 778 N N . GLN A 1 98 ? -16.639 -8.531 34.816 1.00 56.00 98 GLN A N 1
ATOM 779 C CA . GLN A 1 98 ? -17.779 -7.756 35.353 1.00 56.00 98 GLN A CA 1
ATOM 780 C C . GLN A 1 98 ? -19.148 -8.389 35.019 1.00 56.00 98 GLN A C 1
ATOM 782 O O . GLN A 1 98 ? -19.976 -7.822 34.307 1.00 56.00 98 GLN A O 1
ATOM 787 N N . ASN A 1 99 ? -19.419 -9.572 35.573 1.00 65.75 99 ASN A N 1
ATOM 788 C CA . ASN A 1 99 ? -20.773 -10.116 35.636 1.00 65.75 99 ASN A CA 1
ATOM 789 C C . ASN A 1 99 ? -21.602 -9.275 36.635 1.00 65.75 99 ASN A C 1
ATOM 791 O O . ASN A 1 99 ? -21.205 -9.184 37.803 1.00 65.75 99 ASN A O 1
ATOM 795 N N . PRO A 1 100 ? -22.758 -8.694 36.245 1.00 63.97 100 PRO A N 1
ATOM 796 C CA . PRO A 1 100 ? -23.580 -7.882 37.148 1.00 63.97 100 PRO A CA 1
ATOM 797 C C . PRO A 1 100 ? -23.992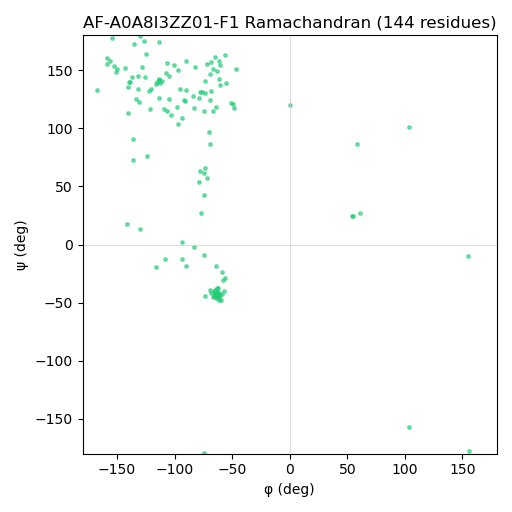 -8.627 38.429 1.00 63.97 100 PRO A C 1
ATOM 799 O O . PRO A 1 100 ? -24.123 -8.002 39.480 1.00 63.97 100 PRO A O 1
ATOM 802 N N . VAL A 1 101 ? -24.115 -9.959 38.383 1.00 68.44 101 VAL A N 1
ATOM 803 C CA . VAL A 1 101 ? -24.417 -10.796 39.557 1.00 68.44 101 VAL A CA 1
ATOM 804 C C . VAL A 1 101 ? -23.311 -10.717 40.619 1.00 68.44 101 VAL A C 1
ATOM 806 O O . VAL A 1 101 ? -23.613 -10.618 41.808 1.00 68.44 101 VAL A O 1
ATOM 809 N N . ILE A 1 102 ? -22.035 -10.707 40.211 1.00 69.50 102 ILE A N 1
ATOM 810 C CA . ILE A 1 102 ? -20.887 -10.643 41.134 1.00 69.50 102 ILE A CA 1
ATOM 811 C C . ILE A 1 102 ? -20.839 -9.271 41.820 1.00 69.50 102 ILE A C 1
ATOM 813 O O . ILE A 1 102 ? -20.652 -9.189 43.034 1.00 69.50 102 ILE A O 1
ATOM 817 N N . ILE A 1 103 ? -21.084 -8.198 41.061 1.00 70.69 103 ILE A N 1
ATOM 818 C CA . ILE A 1 103 ? -21.099 -6.821 41.579 1.00 70.69 103 ILE A CA 1
ATOM 819 C C . ILE A 1 103 ? -22.194 -6.660 42.646 1.00 70.69 103 ILE A C 1
ATOM 821 O O . ILE A 1 103 ? -21.922 -6.162 43.739 1.00 70.69 103 ILE A O 1
ATOM 825 N N . ILE A 1 104 ? -23.415 -7.132 42.365 1.00 74.69 104 ILE A N 1
ATOM 826 C CA . ILE A 1 104 ? -24.546 -7.063 43.305 1.00 74.69 104 ILE A CA 1
ATOM 827 C C . ILE A 1 104 ? -24.247 -7.855 44.590 1.00 74.69 104 ILE A C 1
ATOM 829 O O . ILE A 1 104 ? -24.506 -7.360 45.689 1.00 74.69 104 ILE A O 1
ATOM 833 N N . ALA A 1 105 ? -23.659 -9.051 44.473 1.00 71.62 105 ALA A N 1
ATOM 834 C CA . ALA A 1 105 ? -23.328 -9.892 45.623 1.00 71.62 105 ALA A CA 1
ATOM 835 C C . ALA A 1 105 ? -22.313 -9.228 46.575 1.00 71.62 105 ALA A C 1
ATOM 837 O O . ALA A 1 105 ? -22.533 -9.204 47.787 1.00 71.62 105 ALA A O 1
ATOM 838 N N . VAL A 1 106 ? -21.234 -8.637 46.045 1.00 77.94 106 VAL A N 1
ATOM 839 C CA . VAL A 1 106 ? -20.199 -7.975 46.865 1.00 77.94 106 VAL A CA 1
ATOM 840 C C . VAL A 1 106 ? -20.759 -6.750 47.598 1.00 77.94 106 VAL A C 1
ATOM 842 O O . VAL A 1 106 ? -20.497 -6.574 48.790 1.00 77.94 106 VAL A O 1
ATOM 845 N N . VAL A 1 107 ? -21.580 -5.933 46.925 1.00 82.56 107 VAL A N 1
ATOM 846 C CA . VAL A 1 107 ? -22.215 -4.749 47.536 1.00 82.56 107 VAL A CA 1
ATOM 847 C C . VAL A 1 107 ? -23.178 -5.149 48.660 1.00 82.56 107 VAL A C 1
ATOM 849 O O . VAL A 1 107 ? -23.174 -4.522 49.721 1.00 82.56 107 VAL A O 1
ATOM 852 N N . ALA A 1 108 ? -23.957 -6.221 48.478 1.00 83.62 108 ALA A N 1
ATOM 853 C CA . ALA A 1 108 ? -24.858 -6.730 49.511 1.00 83.62 108 ALA A CA 1
ATOM 854 C C . ALA A 1 108 ? -24.101 -7.238 50.758 1.00 83.62 108 ALA A C 1
ATOM 856 O O . ALA A 1 108 ? -24.481 -6.921 51.889 1.00 83.62 108 ALA A O 1
ATOM 857 N N . VAL A 1 109 ? -23.002 -7.981 50.576 1.00 87.69 109 VAL A N 1
ATOM 858 C CA . VAL A 1 109 ? -22.174 -8.474 51.694 1.00 87.69 109 VAL A CA 1
ATOM 859 C C . VAL A 1 109 ? -21.533 -7.315 52.465 1.00 87.69 109 VAL A C 1
ATOM 861 O O . VAL A 1 109 ? -21.632 -7.268 53.689 1.00 87.69 109 VAL A O 1
ATOM 864 N N . ALA A 1 110 ? -20.951 -6.326 51.781 1.00 81.25 110 ALA A N 1
ATOM 865 C CA . ALA A 1 110 ? -20.390 -5.150 52.449 1.00 81.25 110 ALA A CA 1
ATOM 866 C C . ALA A 1 110 ? -21.459 -4.350 53.225 1.00 81.25 110 ALA A C 1
ATOM 868 O O . ALA A 1 110 ? -21.249 -3.994 54.386 1.00 81.25 110 ALA A O 1
ATOM 869 N N . GLY A 1 111 ? -22.631 -4.119 52.619 1.00 85.88 111 GLY A N 1
ATOM 870 C CA . GLY A 1 111 ? -23.737 -3.395 53.254 1.00 85.88 111 GLY A CA 1
ATOM 871 C C . GLY A 1 111 ? -24.288 -4.099 54.500 1.00 85.88 111 GLY A C 1
ATOM 872 O O . GLY A 1 111 ? -24.509 -3.455 55.526 1.00 85.88 111 GLY A O 1
ATOM 873 N N . THR A 1 112 ? -24.460 -5.425 54.446 1.00 89.50 112 THR A N 1
ATOM 874 C CA . THR A 1 112 ? -24.928 -6.216 55.601 1.00 89.50 112 THR A CA 1
ATOM 875 C C . THR A 1 112 ? -23.936 -6.204 56.761 1.00 89.50 112 THR A C 1
ATOM 877 O O . THR A 1 112 ? -24.354 -6.009 57.902 1.00 89.50 112 THR A O 1
ATOM 880 N N . ILE A 1 113 ? -22.632 -6.322 56.492 1.00 89.00 113 ILE A N 1
ATOM 881 C CA . ILE A 1 113 ? -21.586 -6.233 57.523 1.00 89.00 113 ILE A CA 1
ATOM 882 C C . ILE A 1 113 ? -21.627 -4.864 58.223 1.00 89.00 113 ILE A C 1
ATOM 884 O O . ILE A 1 113 ? -21.642 -4.802 59.454 1.00 89.00 113 ILE A O 1
ATOM 888 N N . ILE A 1 114 ? -21.707 -3.768 57.458 1.00 89.44 114 ILE A N 1
ATOM 889 C CA . ILE A 1 114 ? -21.775 -2.404 58.010 1.00 89.44 114 ILE A CA 1
ATOM 890 C C . ILE A 1 114 ? -23.028 -2.223 58.879 1.00 89.44 114 ILE A C 1
ATOM 892 O O . ILE A 1 114 ? -22.924 -1.701 59.990 1.00 89.44 114 ILE A O 1
ATOM 896 N N . LEU A 1 115 ? -24.195 -2.695 58.427 1.00 86.12 115 LEU A N 1
ATOM 897 C CA . LEU A 1 115 ? -25.435 -2.630 59.210 1.00 86.12 115 LEU A CA 1
ATOM 898 C C . LEU A 1 115 ? -25.337 -3.415 60.525 1.00 86.12 115 LEU A C 1
ATOM 900 O O . LEU A 1 115 ? -25.758 -2.905 61.562 1.00 86.12 115 LEU A O 1
ATOM 904 N N . VAL A 1 116 ? -24.745 -4.614 60.517 1.00 88.88 116 VAL A N 1
ATOM 905 C CA . VAL A 1 116 ? -24.539 -5.406 61.741 1.00 88.88 116 VAL A CA 1
ATOM 906 C C . VAL A 1 116 ? -23.618 -4.674 62.721 1.00 88.88 116 VAL A C 1
ATOM 908 O O . VAL A 1 116 ? -23.950 -4.589 63.903 1.00 88.88 116 VAL A O 1
ATOM 911 N N . PHE A 1 117 ? -22.517 -4.073 62.254 1.00 88.31 117 PHE A N 1
ATOM 912 C CA . PHE A 1 117 ? -21.639 -3.270 63.113 1.00 88.31 117 PHE A CA 1
ATOM 913 C C . PHE A 1 117 ? -22.315 -2.002 63.643 1.00 88.31 117 PHE A C 1
ATOM 915 O O . PHE A 1 117 ? -22.146 -1.685 64.819 1.00 88.31 117 PHE A O 1
ATOM 922 N N . MET A 1 118 ? -23.114 -1.301 62.832 1.00 85.81 118 MET A N 1
ATOM 923 C CA . MET A 1 118 ? -23.882 -0.138 63.291 1.00 85.81 118 MET A CA 1
ATOM 924 C C . MET A 1 118 ? -24.910 -0.528 64.357 1.00 85.81 118 MET A C 1
ATOM 926 O O . MET A 1 118 ? -24.995 0.135 65.387 1.00 85.81 118 MET A O 1
ATOM 930 N N . VAL A 1 119 ? -25.652 -1.622 64.162 1.00 85.19 119 VAL A N 1
ATOM 931 C CA . VAL A 1 119 ? -26.639 -2.113 65.138 1.00 85.19 119 VAL A CA 1
ATOM 932 C C . VAL A 1 119 ? -25.956 -2.599 66.419 1.00 85.19 119 VAL A C 1
ATOM 934 O O . VAL A 1 119 ? -26.382 -2.228 67.510 1.00 85.19 119 VAL A O 1
ATOM 937 N N . PHE A 1 120 ? -24.870 -3.367 66.321 1.00 83.00 120 PHE A N 1
ATOM 938 C CA . PHE A 1 120 ? -24.128 -3.857 67.486 1.00 83.00 120 PHE A CA 1
ATOM 939 C C . PHE A 1 120 ? -23.460 -2.709 68.261 1.00 83.00 120 PHE A C 1
ATOM 941 O O . PHE A 1 120 ? -23.602 -2.618 69.480 1.00 83.00 120 PHE A O 1
ATOM 948 N N . GLY A 1 121 ? -22.824 -1.771 67.552 1.00 80.12 121 GLY A N 1
ATOM 949 C CA . GLY A 1 121 ? -22.254 -0.549 68.120 1.00 80.12 121 GLY A CA 1
ATOM 950 C C . GLY A 1 121 ? -23.307 0.358 68.760 1.00 80.12 121 GLY A C 1
ATOM 951 O O . GLY A 1 121 ? -23.068 0.896 69.836 1.00 80.12 121 GLY A O 1
ATOM 952 N N . PHE A 1 122 ? -24.504 0.467 68.177 1.00 76.38 122 PHE A N 1
ATOM 953 C CA . PHE A 1 122 ? -25.628 1.206 68.761 1.00 76.38 122 PHE A CA 1
ATOM 954 C C . PHE A 1 122 ? -26.197 0.516 70.011 1.00 76.38 122 PHE A C 1
ATOM 956 O O . PHE A 1 122 ? -26.494 1.186 70.998 1.00 76.38 122 PHE A O 1
ATOM 963 N N . ILE A 1 123 ? -26.297 -0.818 70.020 1.00 76.25 123 ILE A N 1
ATOM 964 C CA . ILE A 1 123 ? -26.714 -1.603 71.195 1.00 76.25 123 ILE A CA 1
ATOM 965 C C . ILE A 1 123 ? -25.695 -1.473 72.340 1.00 76.25 123 ILE A C 1
ATOM 967 O O . ILE A 1 123 ? -26.094 -1.358 73.499 1.00 76.25 123 ILE A O 1
ATOM 971 N N . ILE A 1 124 ? -24.393 -1.450 72.035 1.00 69.00 124 ILE A N 1
ATOM 972 C CA . ILE A 1 124 ? -23.327 -1.245 73.028 1.00 69.00 124 ILE A CA 1
ATOM 973 C C . ILE A 1 124 ? -23.280 0.216 73.497 1.00 69.00 124 ILE A C 1
ATOM 975 O O . ILE A 1 124 ? -23.242 0.463 74.700 1.00 69.00 124 ILE A O 1
ATOM 979 N N . GLY A 1 125 ? -23.375 1.191 72.590 1.00 62.72 125 GLY A N 1
ATOM 980 C CA . GLY A 1 125 ? -23.424 2.618 72.930 1.00 62.72 125 GLY A CA 1
ATOM 981 C C . GLY A 1 125 ? -24.608 2.956 73.840 1.00 62.72 125 GLY A C 1
ATOM 982 O O . GLY A 1 125 ? -24.438 3.606 74.871 1.00 62.72 125 GLY A O 1
ATOM 983 N N . ARG A 1 126 ? -25.793 2.398 73.552 1.00 61.41 126 ARG A N 1
ATOM 984 C CA . ARG A 1 126 ? -26.977 2.493 74.428 1.00 61.41 126 ARG A CA 1
ATOM 985 C C . ARG A 1 126 ? -26.807 1.822 75.793 1.00 61.41 126 ARG A C 1
ATOM 987 O O . ARG A 1 126 ? -27.579 2.131 76.694 1.00 61.41 126 ARG A O 1
ATOM 994 N N . ARG A 1 127 ? -25.838 0.917 75.959 1.00 59.00 127 ARG A N 1
ATOM 995 C CA . ARG A 1 127 ? -25.493 0.304 77.253 1.00 59.00 127 ARG A CA 1
ATOM 996 C C . ARG A 1 127 ? -24.426 1.076 78.030 1.00 59.00 127 ARG A C 1
ATOM 998 O O . ARG A 1 127 ? -24.338 0.868 79.233 1.00 59.00 127 ARG A O 1
ATOM 1005 N N . HIS A 1 128 ? -23.652 1.955 77.386 1.00 56.38 128 HIS A N 1
ATOM 1006 C CA . HIS A 1 128 ? -22.547 2.673 78.037 1.00 56.38 128 HIS A CA 1
ATOM 1007 C C . HIS A 1 128 ? -22.794 4.173 78.285 1.00 56.38 128 HIS A C 1
ATOM 1009 O O . HIS A 1 128 ? -22.090 4.773 79.096 1.00 56.38 128 HIS A O 1
ATOM 1015 N N . CYS A 1 129 ? -23.829 4.779 77.690 1.00 49.16 129 CYS A N 1
ATOM 1016 C CA . CYS A 1 129 ? -24.320 6.115 78.070 1.00 49.16 129 CYS A CA 1
ATOM 1017 C C . CYS A 1 129 ? -25.193 6.077 79.343 1.00 49.16 129 CYS A C 1
ATOM 1019 O O . CYS A 1 129 ? -26.332 6.540 79.343 1.00 49.16 129 CYS A O 1
ATOM 1021 N N . GLY A 1 130 ? -24.658 5.494 80.419 1.00 51.41 130 GLY A N 1
ATOM 1022 C CA . GLY A 1 130 ? -25.352 5.298 81.696 1.00 51.41 130 GLY A CA 1
ATOM 1023 C C . GLY A 1 130 ? -24.477 5.499 82.935 1.00 51.41 130 GLY A C 1
ATOM 1024 O O . GLY A 1 130 ? -24.847 5.020 84.002 1.00 51.41 130 GLY A O 1
ATOM 1025 N N . TYR A 1 131 ? -23.320 6.163 82.815 1.00 51.75 131 TYR A N 1
ATOM 1026 C CA . TYR A 1 131 ? -22.419 6.401 83.946 1.00 51.75 131 TYR A CA 1
ATOM 1027 C C . TYR A 1 131 ? -21.855 7.831 83.980 1.00 51.75 131 TYR A C 1
ATOM 1029 O O . TYR A 1 131 ? -21.571 8.415 82.938 1.00 51.75 131 TYR A O 1
ATOM 1037 N N . SER A 1 132 ? -21.698 8.349 85.204 1.00 45.66 132 SER A N 1
ATOM 1038 C CA . SER A 1 132 ? -21.220 9.688 85.588 1.00 45.66 132 SER A CA 1
ATOM 1039 C C . SER A 1 132 ? -22.010 10.892 85.061 1.00 45.66 132 SER A C 1
ATOM 1041 O O . SER A 1 132 ? -21.623 11.567 84.108 1.00 45.66 132 SER A O 1
ATOM 1043 N N . LYS A 1 133 ? -23.051 11.259 85.820 1.00 48.62 133 LYS A N 1
ATOM 1044 C CA . LYS A 1 133 ? -23.435 12.667 86.003 1.00 48.62 133 LYS A CA 1
ATOM 1045 C C . LYS A 1 133 ? -23.751 12.960 87.475 1.00 48.62 133 LYS A C 1
ATOM 1047 O O . LYS A 1 133 ? -24.905 13.076 87.868 1.00 48.62 133 LYS A O 1
ATOM 1052 N N . ALA A 1 134 ? -22.673 13.000 88.245 1.00 52.41 134 ALA A N 1
ATOM 1053 C CA . ALA A 1 134 ? -22.495 13.437 89.627 1.00 52.41 134 ALA A CA 1
ATOM 1054 C C . ALA A 1 134 ? -20.953 13.524 89.782 1.00 52.41 134 ALA A C 1
ATOM 1056 O O . ALA A 1 134 ? -20.267 12.656 89.237 1.00 52.41 134 ALA A O 1
ATOM 1057 N N . ASP A 1 135 ? -20.332 14.561 90.337 1.00 55.38 135 ASP A N 1
ATOM 1058 C CA . ASP A 1 135 ? -20.855 15.628 91.194 1.00 55.38 135 ASP A CA 1
ATOM 1059 C C . ASP A 1 135 ? -20.467 17.023 90.676 1.00 55.38 135 ASP A C 1
ATOM 1061 O O . ASP A 1 135 ? -19.427 17.200 90.040 1.00 55.38 135 ASP A O 1
ATOM 1065 N N . GLN A 1 136 ? -21.284 18.026 90.995 1.00 47.72 136 GLN A N 1
ATOM 1066 C CA . GLN A 1 136 ? -20.838 19.415 91.065 1.00 47.72 136 GLN A CA 1
ATOM 1067 C C . GLN A 1 136 ? -21.444 20.003 92.342 1.00 47.72 136 GLN A C 1
ATOM 1069 O O . GLN A 1 136 ? -22.601 20.419 92.361 1.00 47.72 136 GLN A O 1
ATOM 1074 N N . GLU A 1 137 ? -20.667 19.885 93.420 1.00 50.38 137 GLU A N 1
ATOM 1075 C CA . GLU A 1 137 ? -20.947 20.430 94.752 1.00 50.38 137 GLU A CA 1
ATOM 1076 C C . GLU A 1 137 ? -21.184 21.944 94.651 1.00 50.38 137 GLU A C 1
ATOM 1078 O O . GLU A 1 137 ? -20.505 22.616 93.876 1.00 50.38 137 GLU A O 1
ATOM 1083 N N . GLY A 1 138 ? -22.170 22.466 95.385 1.00 51.72 138 GLY A N 1
ATOM 1084 C CA . GLY A 1 138 ? -22.655 23.833 95.199 1.00 51.72 138 GLY A CA 1
ATOM 1085 C C . GLY A 1 138 ? -21.995 24.882 96.095 1.00 51.72 138 GLY A C 1
ATOM 1086 O O . GLY A 1 138 ? -22.332 24.994 97.272 1.00 51.72 138 GLY A O 1
ATOM 1087 N N . ASP A 1 139 ? -21.172 25.731 95.490 1.00 54.66 139 ASP A N 1
ATOM 1088 C CA . ASP A 1 139 ? -21.145 27.188 95.680 1.00 54.66 139 ASP A CA 1
ATOM 1089 C C . ASP A 1 139 ? -21.973 27.848 94.537 1.00 54.66 139 ASP A C 1
ATOM 1091 O O . ASP A 1 139 ? -22.084 27.271 93.460 1.00 54.66 139 ASP A O 1
ATOM 1095 N N . GLU A 1 140 ? -22.663 28.995 94.589 1.00 53.78 140 GLU A N 1
ATOM 1096 C CA . GLU A 1 140 ? -23.167 29.937 95.613 1.00 53.78 140 GLU A CA 1
ATOM 1097 C C . GLU A 1 140 ? -24.707 30.077 95.361 1.00 53.78 140 GLU A C 1
ATOM 1099 O O . GLU A 1 140 ? -25.171 29.740 94.272 1.00 53.78 140 GLU A O 1
ATOM 1104 N N . GLU A 1 141 ? -25.626 30.572 96.202 1.00 50.94 141 GLU A N 1
ATOM 1105 C CA . GLU A 1 141 ? -25.685 31.089 97.584 1.00 50.94 141 GLU A CA 1
ATOM 1106 C C . GLU A 1 141 ? -27.144 30.870 98.101 1.00 50.94 141 GLU A C 1
ATOM 1108 O O . GLU A 1 141 ? -28.019 30.471 97.325 1.00 50.94 141 GLU A O 1
ATOM 1113 N N . LEU A 1 142 ? -27.476 31.208 99.359 1.00 52.34 142 LEU A N 1
ATOM 1114 C CA . LEU A 1 142 ? -28.864 31.522 99.749 1.00 52.34 142 LEU A CA 1
ATOM 1115 C C . LEU A 1 142 ? -28.893 32.708 100.730 1.00 52.34 142 LEU A C 1
ATOM 1117 O O . LEU A 1 142 ? -28.421 32.613 101.859 1.00 52.34 142 LEU A O 1
ATOM 1121 N N . TYR A 1 143 ? -29.469 33.807 100.243 1.00 49.78 143 TYR A N 1
ATOM 1122 C CA . TYR A 1 143 ? -29.309 35.181 100.722 1.00 49.78 143 TYR A CA 1
ATOM 1123 C C . TYR A 1 143 ? -29.821 35.510 102.146 1.00 49.78 143 TYR A C 1
ATOM 1125 O O . TYR A 1 143 ? -30.797 34.941 102.634 1.00 49.78 143 TYR A O 1
ATOM 1133 N N . PHE A 1 144 ? -29.289 36.643 102.635 1.00 50.84 144 PHE A N 1
ATOM 1134 C CA . PHE A 1 144 ? -29.865 37.662 103.544 1.00 50.84 144 PHE A CA 1
ATOM 1135 C C . PHE A 1 144 ? -29.435 37.685 105.025 1.00 50.84 144 PHE A C 1
ATOM 1137 O O . PHE A 1 144 ? -29.992 37.017 105.889 1.00 50.84 144 PHE A O 1
ATOM 1144 N N . HIS A 1 145 ? -28.522 38.628 105.294 1.00 50.53 145 HIS A N 1
ATOM 1145 C CA . HIS A 1 145 ? -28.552 39.621 106.384 1.00 50.53 145 HIS A CA 1
ATOM 1146 C C . HIS A 1 145 ? -29.762 39.578 107.346 1.00 50.53 145 HIS A C 1
ATOM 1148 O O . HIS A 1 145 ? -30.875 39.937 106.945 1.00 50.53 145 HIS A O 1
ATOM 1154 N N . LEU A 1 146 ? -29.482 39.361 108.640 1.00 51.41 146 LEU A N 1
ATOM 1155 C CA . LEU A 1 146 ? -29.827 40.297 109.728 1.00 51.41 146 LEU A CA 1
ATOM 1156 C C . LEU A 1 146 ? -29.003 40.015 110.996 1.00 51.41 146 LEU A C 1
ATOM 1158 O O . LEU A 1 146 ? -28.928 38.833 111.391 1.00 51.41 146 LEU A O 1
#

Solvent-accessible surface area (backbone atoms only — not comparable to full-atom values): 8985 Å² total; per-residue (Å²): 116,52,76,48,75,33,38,38,33,40,36,42,37,52,75,81,65,95,77,63,90,58,66,74,72,36,34,40,39,40,35,32,56,67,85,46,88,72,78,69,67,49,77,48,76,36,78,55,65,50,51,75,49,68,85,45,60,44,64,35,50,31,36,37,31,44,26,48,26,32,92,92,41,74,54,72,66,48,75,78,46,79,45,64,27,35,59,74,80,72,84,75,76,72,66,90,79,82,47,70,69,60,56,54,52,53,53,51,53,56,52,52,53,52,50,51,50,52,53,52,51,49,57,49,48,72,66,62,81,77,74,82,95,74,86,81,84,86,82,89,87,85,88,82,92,132

Secondary structure (DSSP, 8-state):
-EEEE-SS-EEEE-PPPS--SS-EEEEEEEEEETT-SS---EEEEESSSEEEE-SPPTT-EEEEEEEEEETTEE-PPPPPEEEEPPP--------TT--HHHHHHHHHHHHHHHHHHHHHHHHHHHHHTTS--------S------